Protein AF-A0A3P1Y045-F1 (afdb_monomer_lite)

Secondary structure (DSSP, 8-state):
----SHHHHHHHHHHHHHHHSS----------EE-TTSTTEEEEEEEE-SSEEEEEEEE-SSS-EEEEEEEEEE-TTS-EEEEEEEEEEEE-TTEEEEEEEEEEES-HHHHHT-SEEEEE------

Structure (mmCIF, N/CA/C/O backbone):
data_AF-A0A3P1Y045-F1
#
_entry.id   AF-A0A3P1Y045-F1
#
loop_
_atom_site.group_PDB
_atom_site.id
_atom_site.type_symbol
_atom_site.label_atom_id
_atom_site.label_alt_id
_atom_site.label_comp_id
_atom_site.label_asym_id
_atom_site.label_entity_id
_atom_site.label_seq_id
_atom_site.pdbx_PDB_ins_code
_atom_site.Cartn_x
_atom_site.Cartn_y
_atom_site.Cartn_z
_atom_site.occupancy
_atom_site.B_iso_or_equiv
_atom_site.auth_seq_id
_atom_site.auth_comp_id
_atom_site.auth_asym_id
_atom_site.auth_atom_id
_atom_site.pdbx_PDB_model_num
ATOM 1 N N . MET A 1 1 ? 60.367 20.895 -17.654 1.00 43.56 1 MET A N 1
ATOM 2 C CA . MET A 1 1 ? 59.409 21.208 -16.571 1.00 43.56 1 MET A CA 1
ATOM 3 C C . MET A 1 1 ? 57.991 20.994 -17.113 1.00 43.56 1 MET A C 1
ATOM 5 O O . MET A 1 1 ? 57.460 21.880 -17.760 1.00 43.56 1 MET A O 1
ATOM 9 N N . ARG A 1 2 ? 57.415 19.789 -16.984 1.00 48.31 2 ARG A N 1
ATOM 10 C CA . ARG A 1 2 ? 56.025 19.497 -17.396 1.00 48.31 2 ARG A CA 1
ATOM 11 C C . ARG A 1 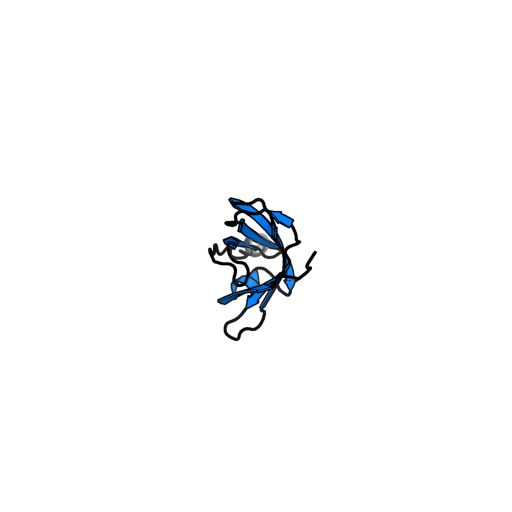2 ? 55.272 18.942 -16.191 1.00 48.31 2 ARG A C 1
ATOM 13 O O . ARG A 1 2 ? 55.284 17.744 -15.942 1.00 48.31 2 ARG A O 1
ATOM 20 N N . ARG A 1 3 ? 54.673 19.829 -15.403 1.00 51.16 3 ARG A N 1
ATOM 21 C CA . ARG A 1 3 ? 53.582 19.475 -14.490 1.00 51.16 3 ARG A CA 1
ATOM 22 C C . ARG A 1 3 ? 52.321 19.856 -15.236 1.00 51.16 3 ARG A C 1
ATOM 24 O O . ARG A 1 3 ? 52.269 21.023 -15.565 1.00 51.16 3 ARG A O 1
ATOM 31 N N . GLU A 1 4 ? 51.406 18.922 -15.510 1.00 53.28 4 GLU A N 1
ATOM 32 C CA . GLU A 1 4 ? 49.935 19.104 -15.438 1.00 53.28 4 GLU A CA 1
ATOM 33 C C . GLU A 1 4 ? 49.162 17.749 -15.417 1.00 53.28 4 GLU A C 1
ATOM 35 O O . GLU A 1 4 ? 48.192 17.598 -16.150 1.00 53.28 4 GLU A O 1
ATOM 40 N N . PRO A 1 5 ? 49.497 16.735 -14.582 1.00 53.16 5 PRO A N 1
ATOM 41 C CA . PRO A 1 5 ? 48.548 15.636 -14.326 1.00 53.16 5 PRO A CA 1
ATOM 42 C C . PRO A 1 5 ? 47.442 16.040 -13.329 1.00 53.16 5 PRO A C 1
ATOM 44 O O . PRO A 1 5 ? 46.390 15.412 -13.257 1.00 53.16 5 PRO A O 1
ATOM 47 N N . VAL A 1 6 ? 47.669 17.112 -12.559 1.00 55.44 6 VAL A N 1
ATOM 48 C CA . VAL A 1 6 ? 46.819 17.512 -11.427 1.00 55.44 6 VAL A CA 1
ATOM 49 C C . VAL A 1 6 ? 45.445 18.002 -11.888 1.00 55.44 6 VAL A C 1
ATOM 51 O O . VAL A 1 6 ? 44.445 17.672 -11.263 1.00 55.44 6 VAL A O 1
ATOM 54 N N . LYS A 1 7 ? 45.363 18.728 -13.011 1.00 49.00 7 LYS A N 1
ATOM 55 C CA . LYS A 1 7 ? 44.081 19.250 -13.512 1.00 49.00 7 LYS A CA 1
ATOM 56 C C . LYS A 1 7 ? 43.147 18.136 -13.986 1.00 49.00 7 LYS A C 1
ATOM 58 O O . LYS A 1 7 ? 41.964 18.171 -13.671 1.00 49.00 7 LYS A O 1
ATOM 63 N N . ALA A 1 8 ? 43.684 17.126 -14.673 1.00 54.31 8 ALA A N 1
ATOM 64 C CA . ALA A 1 8 ? 42.909 15.977 -15.141 1.00 54.31 8 ALA A CA 1
ATOM 65 C C . ALA A 1 8 ? 42.405 15.109 -13.974 1.00 54.31 8 ALA A C 1
ATOM 67 O O . ALA A 1 8 ? 41.247 14.699 -13.966 1.00 54.31 8 ALA A O 1
ATOM 68 N N . ALA A 1 9 ? 43.244 14.890 -12.956 1.00 58.38 9 ALA A N 1
ATOM 69 C CA . ALA A 1 9 ? 42.866 14.129 -11.765 1.00 58.38 9 ALA A CA 1
ATOM 70 C C . ALA A 1 9 ? 41.792 14.844 -10.924 1.00 58.38 9 ALA A C 1
ATOM 72 O O . ALA A 1 9 ? 40.842 14.215 -10.465 1.00 58.38 9 ALA A O 1
ATOM 73 N N . VAL A 1 10 ? 41.900 16.167 -10.766 1.00 59.88 10 VAL A N 1
ATOM 74 C CA . VAL A 1 10 ? 40.898 16.971 -10.045 1.00 59.88 10 VAL A CA 1
ATOM 75 C C . VAL A 1 10 ? 39.564 16.987 -10.795 1.00 59.88 10 VAL A C 1
ATOM 77 O O . VAL A 1 10 ? 38.518 16.848 -10.167 1.00 59.88 10 VAL A O 1
ATOM 80 N N . PHE A 1 11 ? 39.588 17.076 -12.128 1.00 58.56 11 PHE A N 1
ATOM 81 C CA . PHE A 1 11 ? 38.375 17.043 -12.950 1.00 58.56 11 PHE A CA 1
ATOM 82 C C . PHE A 1 11 ? 37.674 15.677 -12.890 1.00 58.56 11 PHE A C 1
ATOM 84 O O . PHE A 1 11 ? 36.457 15.614 -12.730 1.00 58.56 11 PHE A O 1
ATOM 91 N N . ALA A 1 12 ? 38.436 14.579 -12.930 1.00 59.69 12 ALA A N 1
ATOM 92 C CA . ALA A 1 12 ? 37.898 13.226 -12.787 1.00 59.69 12 ALA A CA 1
ATOM 93 C C . ALA A 1 12 ? 37.287 12.979 -11.393 1.00 59.69 12 ALA A C 1
ATOM 95 O O . ALA A 1 12 ? 36.209 12.396 -11.297 1.00 59.69 12 ALA A O 1
ATOM 96 N N . CYS A 1 13 ? 37.914 13.478 -10.320 1.00 57.16 13 CYS A N 1
ATOM 97 C CA . CYS A 1 13 ? 37.355 13.403 -8.964 1.00 57.16 13 CYS A CA 1
ATOM 98 C C . CYS A 1 13 ? 36.084 14.247 -8.794 1.00 57.16 13 CYS A C 1
ATOM 100 O O . CYS A 1 13 ? 35.147 13.799 -8.139 1.00 57.16 13 CYS A O 1
ATOM 102 N N . LEU A 1 14 ? 36.018 15.438 -9.398 1.00 56.12 14 LEU A N 1
ATOM 103 C CA . LEU A 1 14 ? 34.822 16.288 -9.370 1.00 56.12 14 LEU A CA 1
ATOM 104 C C . LEU A 1 14 ? 33.643 15.643 -10.107 1.00 56.12 14 LEU A C 1
ATOM 106 O O . LEU A 1 14 ? 32.528 15.657 -9.595 1.00 56.12 14 LEU A O 1
ATOM 110 N N . VAL A 1 15 ? 33.889 15.020 -11.263 1.00 57.59 15 VAL A N 1
ATOM 111 C CA . VAL A 1 15 ? 32.868 14.278 -12.020 1.00 57.59 15 VAL A CA 1
ATOM 112 C C . VAL A 1 15 ? 32.423 13.023 -11.257 1.00 57.59 15 VAL A C 1
ATOM 114 O O . VAL A 1 15 ? 31.226 12.768 -11.155 1.00 57.59 15 VAL A O 1
ATOM 117 N N . ALA A 1 16 ? 33.353 12.274 -10.654 1.00 55.53 16 ALA A N 1
ATOM 118 C CA . ALA A 1 16 ? 33.027 11.106 -9.833 1.00 55.53 16 ALA A CA 1
ATOM 119 C C . ALA A 1 16 ? 32.213 11.478 -8.580 1.00 55.53 16 ALA A C 1
ATOM 121 O O . ALA A 1 16 ? 31.260 10.779 -8.240 1.00 55.53 16 ALA A O 1
ATOM 122 N N . MET A 1 17 ? 32.518 12.610 -7.932 1.00 53.75 17 MET A N 1
ATOM 123 C CA . MET A 1 17 ? 31.693 13.146 -6.842 1.00 53.75 17 MET A CA 1
ATOM 124 C C . MET A 1 17 ? 30.323 13.621 -7.333 1.00 53.75 17 MET A C 1
ATOM 126 O O . MET A 1 17 ? 29.344 13.425 -6.625 1.00 53.75 17 MET A O 1
ATOM 130 N N . PHE A 1 18 ? 30.215 14.183 -8.541 1.00 49.53 18 PHE A N 1
ATOM 131 C CA . PHE A 1 18 ? 28.929 14.599 -9.112 1.00 49.53 18 PHE A CA 1
ATOM 132 C C . PHE A 1 18 ? 28.011 13.400 -9.415 1.00 49.53 18 PHE A C 1
ATOM 134 O O . PHE A 1 18 ? 26.806 13.480 -9.190 1.00 49.53 18 PHE A O 1
ATOM 141 N N . PHE A 1 19 ? 28.575 12.262 -9.840 1.00 48.25 19 PHE A N 1
ATOM 142 C CA . PHE A 1 19 ? 27.831 11.004 -10.000 1.00 48.25 19 PHE A CA 1
ATOM 143 C C . PHE A 1 19 ? 27.500 10.311 -8.667 1.00 48.25 19 PHE A C 1
ATOM 145 O O . PHE A 1 19 ? 26.474 9.642 -8.584 1.00 48.25 19 PHE A O 1
ATOM 152 N N . LEU A 1 20 ? 28.310 10.490 -7.615 1.00 48.00 20 LEU A N 1
ATOM 153 C CA . LEU A 1 20 ? 27.997 9.988 -6.266 1.00 48.00 20 LEU A CA 1
ATOM 154 C C . LEU A 1 20 ? 27.021 10.882 -5.479 1.00 48.00 20 LEU A C 1
ATOM 156 O O . LEU A 1 20 ? 26.414 10.409 -4.519 1.00 48.00 20 LEU A O 1
ATOM 160 N N . ALA A 1 21 ? 26.886 12.159 -5.848 1.00 42.38 21 ALA A N 1
ATOM 161 C CA . ALA A 1 21 ? 26.127 13.161 -5.097 1.00 42.38 21 ALA A CA 1
ATOM 162 C C . ALA A 1 21 ? 24.790 13.556 -5.735 1.00 42.38 21 ALA A C 1
ATOM 164 O O . ALA A 1 21 ? 24.112 14.438 -5.208 1.00 42.38 21 ALA A O 1
ATOM 165 N N . ALA A 1 22 ? 24.369 12.915 -6.828 1.00 42.47 22 ALA A N 1
ATOM 166 C CA . ALA A 1 22 ? 22.963 12.953 -7.193 1.00 42.47 22 ALA A CA 1
ATOM 167 C C . ALA A 1 22 ? 22.223 12.052 -6.194 1.00 42.47 22 ALA A C 1
ATOM 169 O O . ALA A 1 22 ? 22.399 10.831 -6.250 1.00 42.47 22 ALA A O 1
ATOM 170 N N . PRO A 1 23 ? 21.398 12.581 -5.269 1.00 47.16 23 PRO A N 1
ATOM 171 C CA . PRO A 1 23 ? 20.436 11.713 -4.630 1.00 47.16 23 PRO A CA 1
ATOM 172 C C . PRO A 1 23 ? 19.594 11.158 -5.778 1.00 47.16 23 PRO A C 1
ATOM 174 O O . PRO A 1 23 ? 18.931 11.918 -6.484 1.00 47.16 23 PRO A O 1
ATOM 177 N N . LEU A 1 24 ? 19.680 9.845 -6.001 1.00 46.16 24 LEU A N 1
ATOM 178 C CA . LEU A 1 24 ? 18.673 9.058 -6.702 1.00 46.16 24 LEU A CA 1
ATOM 179 C C . LEU A 1 24 ? 17.348 9.381 -6.015 1.00 46.16 24 LEU A C 1
ATOM 181 O O . LEU A 1 24 ? 16.971 8.762 -5.019 1.00 46.16 24 LEU A O 1
ATOM 185 N N . ALA A 1 25 ? 16.713 10.464 -6.452 1.00 46.28 25 ALA A N 1
ATOM 186 C CA . ALA A 1 25 ? 15.535 11.012 -5.827 1.00 46.28 25 ALA A CA 1
ATOM 187 C C . ALA A 1 25 ? 14.387 10.103 -6.238 1.00 46.28 25 ALA A C 1
ATOM 189 O O . ALA A 1 25 ? 13.652 10.384 -7.179 1.00 46.28 25 ALA A O 1
ATOM 190 N N . ALA A 1 26 ? 14.270 8.973 -5.543 1.00 50.09 26 ALA A N 1
ATOM 191 C CA . ALA A 1 26 ? 13.066 8.176 -5.536 1.00 50.09 26 ALA A CA 1
ATOM 192 C C . ALA A 1 26 ? 11.936 9.119 -5.107 1.00 50.09 26 ALA A C 1
ATOM 194 O O . ALA A 1 26 ? 11.876 9.568 -3.958 1.00 50.09 26 ALA A O 1
ATOM 195 N N . GLY A 1 27 ? 11.151 9.546 -6.096 1.00 51.28 27 GLY A N 1
ATOM 196 C CA . GLY A 1 27 ? 10.220 10.652 -5.963 1.00 51.28 27 GLY A CA 1
ATOM 197 C C . GLY A 1 27 ? 9.180 10.351 -4.895 1.00 51.28 27 GLY A C 1
ATOM 198 O O . GLY A 1 27 ? 8.401 9.415 -5.021 1.00 51.28 27 GLY A O 1
ATOM 199 N N . ALA A 1 28 ? 9.133 11.165 -3.847 1.00 53.06 28 ALA A N 1
ATOM 200 C CA . ALA A 1 28 ? 8.065 11.102 -2.864 1.00 53.06 28 ALA A CA 1
ATOM 201 C C . ALA A 1 28 ? 6.830 11.816 -3.431 1.00 53.06 28 ALA A C 1
ATOM 203 O O . ALA A 1 28 ? 6.758 13.043 -3.402 1.00 53.06 28 ALA A O 1
ATOM 204 N N . VAL A 1 29 ? 5.854 11.073 -3.955 1.00 62.12 29 VAL A N 1
ATOM 205 C CA . VAL A 1 29 ? 4.572 11.661 -4.376 1.00 62.12 29 VAL A CA 1
ATOM 206 C C . VAL A 1 29 ? 3.529 11.424 -3.301 1.00 62.12 29 VAL A C 1
ATOM 208 O O . VAL A 1 29 ? 2.969 10.336 -3.206 1.00 62.12 29 VAL A O 1
ATOM 211 N N . VAL A 1 30 ? 3.224 12.469 -2.534 1.00 58.97 30 VAL A N 1
ATOM 212 C CA . VAL A 1 30 ? 2.132 12.449 -1.560 1.00 58.97 30 VAL A CA 1
ATOM 213 C C . VAL A 1 30 ? 0.805 12.364 -2.311 1.00 58.97 30 VAL A C 1
ATOM 215 O O . VAL A 1 30 ? 0.431 13.274 -3.048 1.00 58.97 30 VAL A O 1
ATOM 218 N N . ARG A 1 31 ? 0.098 11.249 -2.136 1.00 66.31 31 ARG A N 1
ATOM 219 C CA . ARG A 1 31 ? -1.263 11.047 -2.636 1.00 66.31 31 ARG A CA 1
ATOM 220 C C . ARG A 1 31 ? -2.177 10.757 -1.451 1.00 66.31 31 ARG A C 1
ATOM 222 O O . ARG A 1 31 ? -1.821 9.950 -0.594 1.00 66.31 31 ARG A O 1
ATOM 229 N N . GLU A 1 32 ? -3.350 11.380 -1.448 1.00 75.44 32 GLU A N 1
ATOM 230 C CA . GLU A 1 32 ? -4.478 11.001 -0.595 1.00 75.44 32 GLU A CA 1
ATOM 231 C C . GLU A 1 32 ? -5.492 10.224 -1.431 1.00 75.44 32 GLU A C 1
ATOM 233 O O . GLU A 1 32 ? -5.694 10.522 -2.611 1.00 75.44 32 GLU A O 1
ATOM 238 N N . GLY A 1 33 ? -6.151 9.233 -0.838 1.00 80.69 33 GLY A N 1
ATOM 239 C CA . GLY A 1 33 ? -7.144 8.459 -1.571 1.00 80.69 33 GLY A CA 1
ATOM 240 C C . GLY A 1 33 ? -7.972 7.524 -0.707 1.00 80.69 33 GLY A C 1
ATOM 241 O O . GLY A 1 33 ? -7.612 7.169 0.418 1.00 80.69 33 GLY A O 1
ATOM 242 N N . ARG A 1 34 ? -9.120 7.118 -1.251 1.00 82.62 34 ARG A N 1
ATOM 243 C CA . ARG A 1 34 ? -9.929 6.038 -0.681 1.00 82.62 34 ARG A CA 1
ATOM 244 C C . ARG A 1 34 ? -9.318 4.694 -1.049 1.00 82.62 34 ARG A C 1
ATOM 246 O O . ARG A 1 34 ? -8.692 4.555 -2.095 1.00 82.62 34 ARG A O 1
ATOM 253 N N . ILE A 1 35 ? -9.536 3.709 -0.188 1.00 81.81 35 ILE A N 1
ATOM 254 C CA . ILE A 1 35 ? -9.134 2.334 -0.450 1.00 81.81 35 ILE A CA 1
ATOM 255 C C . ILE A 1 35 ? -10.359 1.580 -0.969 1.00 81.81 35 ILE A C 1
ATOM 257 O O . ILE A 1 35 ? -11.293 1.291 -0.218 1.00 81.81 35 ILE A O 1
ATOM 261 N N . GLU A 1 36 ? -10.374 1.312 -2.274 1.00 81.56 36 GLU A N 1
ATOM 262 C CA . GLU A 1 36 ? -11.432 0.525 -2.911 1.00 81.56 36 GLU A CA 1
ATOM 263 C C . GLU A 1 36 ? -11.529 -0.866 -2.261 1.00 81.56 36 GLU A C 1
ATOM 265 O O . GLU A 1 36 ? -10.525 -1.459 -1.873 1.00 81.56 36 GLU A O 1
ATOM 270 N N . GLY A 1 37 ? -12.752 -1.367 -2.071 1.00 80.31 37 GLY A N 1
ATOM 271 C CA . GLY A 1 37 ? -12.998 -2.667 -1.432 1.00 80.31 37 GLY A CA 1
ATOM 272 C C . GLY A 1 37 ? -12.877 -2.700 0.101 1.00 80.31 37 GLY A C 1
ATOM 273 O O . GLY A 1 37 ? -13.242 -3.704 0.706 1.00 80.31 37 GLY A O 1
ATOM 274 N N . ARG A 1 38 ? -12.441 -1.617 0.767 1.00 81.56 38 ARG A N 1
ATOM 275 C CA . ARG A 1 38 ? -12.393 -1.522 2.244 1.00 81.56 38 ARG A CA 1
ATOM 276 C C . ARG A 1 38 ? -13.136 -0.278 2.757 1.00 81.56 38 ARG A C 1
ATOM 278 O O . ARG A 1 38 ? -12.513 0.754 3.020 1.00 81.56 38 ARG A O 1
ATOM 285 N N . PRO A 1 39 ? -14.469 -0.351 2.945 1.00 84.25 39 PRO A N 1
ATOM 286 C CA . PRO A 1 39 ? -15.256 0.769 3.453 1.00 84.25 39 PRO A CA 1
ATOM 287 C C . PRO A 1 39 ? -14.714 1.321 4.779 1.00 84.25 39 PRO A C 1
ATOM 289 O O . PRO A 1 39 ? -14.437 0.581 5.721 1.00 84.25 39 PRO A O 1
ATOM 292 N N . GLY A 1 40 ? -14.570 2.645 4.853 1.00 87.12 40 GLY A N 1
ATOM 293 C CA . GLY A 1 40 ? -14.054 3.338 6.036 1.00 87.12 40 GLY A CA 1
ATOM 29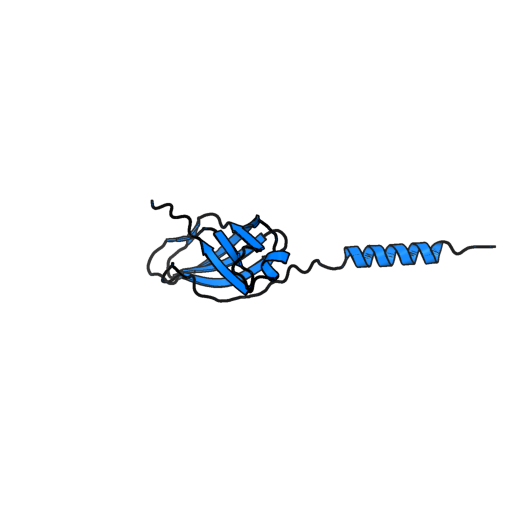4 C C . GLY A 1 40 ? -12.529 3.357 6.165 1.00 87.12 40 GLY A C 1
ATOM 295 O O . GLY A 1 40 ? -12.038 3.944 7.129 1.00 87.12 40 GLY A O 1
ATOM 296 N N . PHE A 1 41 ? -11.791 2.789 5.206 1.00 90.00 41 PHE A N 1
ATOM 297 C CA . PHE A 1 41 ? -10.342 2.945 5.095 1.00 90.00 41 PHE A CA 1
ATOM 298 C C . PHE A 1 41 ? -9.958 3.942 3.999 1.00 90.00 41 PHE A C 1
ATOM 300 O O . PHE A 1 41 ? -10.543 3.986 2.914 1.00 90.00 41 PHE A O 1
ATOM 307 N N . SER A 1 42 ? -8.939 4.742 4.285 1.00 90.88 42 SER A N 1
ATOM 308 C CA . SER A 1 42 ? -8.317 5.660 3.331 1.00 90.88 42 SER A CA 1
ATOM 309 C C . SER A 1 42 ? -6.821 5.767 3.614 1.00 90.88 42 SER A C 1
ATOM 311 O O . SER A 1 42 ? -6.339 5.262 4.629 1.00 90.88 42 SER A O 1
ATOM 313 N N . PHE A 1 43 ? -6.077 6.441 2.743 1.00 91.12 43 PHE A N 1
ATOM 314 C CA . PHE A 1 43 ? -4.683 6.802 2.986 1.00 91.12 43 PHE A CA 1
ATOM 315 C C . PHE A 1 43 ? -4.473 8.309 2.803 1.00 91.12 43 PHE A C 1
ATOM 317 O O . PHE A 1 43 ? -5.167 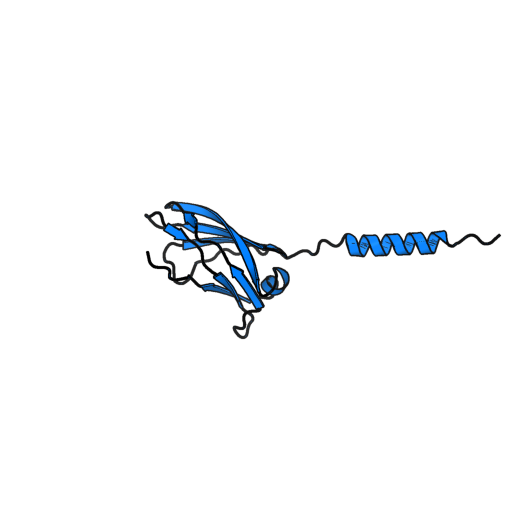8.937 2.003 1.00 91.12 43 PHE A O 1
ATOM 324 N N . ARG A 1 44 ? -3.547 8.886 3.580 1.00 87.94 44 ARG A N 1
ATOM 325 C CA . ARG A 1 44 ? -3.192 10.325 3.541 1.00 87.94 44 ARG A CA 1
ATOM 326 C C . ARG A 1 44 ? -1.824 10.597 2.924 1.00 87.94 44 ARG A C 1
ATOM 328 O O . ARG A 1 44 ? -1.612 11.563 2.213 1.00 87.94 44 ARG A O 1
ATOM 335 N N . THR A 1 45 ? -0.861 9.740 3.207 1.00 88.25 45 THR A N 1
ATOM 336 C CA . THR A 1 45 ? 0.487 9.922 2.678 1.00 88.25 45 THR A CA 1
ATOM 337 C C . THR A 1 45 ? 0.908 8.613 2.085 1.00 88.25 45 THR A C 1
ATOM 339 O O . THR A 1 45 ? 0.806 7.589 2.752 1.00 88.25 45 THR A O 1
ATOM 342 N N . LEU A 1 46 ? 1.405 8.648 0.861 1.00 89.06 46 LEU A N 1
ATOM 343 C CA . LEU A 1 46 ? 2.044 7.520 0.217 1.00 89.06 46 LEU A CA 1
ATOM 344 C C . LEU A 1 46 ? 3.410 8.012 -0.257 1.00 89.06 46 LEU A C 1
ATOM 346 O O . LEU A 1 46 ? 3.506 9.061 -0.875 1.00 89.06 46 LEU A O 1
ATOM 350 N N . VAL A 1 47 ? 4.478 7.320 0.118 1.00 89.25 47 VAL A N 1
ATOM 351 C CA . VAL A 1 47 ? 5.855 7.687 -0.218 1.00 89.25 47 VAL A CA 1
ATOM 352 C C . VAL A 1 47 ? 6.562 6.428 -0.672 1.00 89.25 47 VAL A C 1
ATOM 354 O O . VAL A 1 47 ? 6.801 5.536 0.136 1.00 89.25 47 VAL A O 1
ATOM 357 N N . TYR A 1 48 ? 6.906 6.346 -1.948 1.00 85.69 48 TYR A N 1
ATOM 358 C CA . TYR A 1 48 ? 7.738 5.271 -2.472 1.00 85.69 48 TYR A CA 1
ATOM 359 C C . TYR A 1 48 ? 9.180 5.761 -2.593 1.00 85.69 48 TYR A C 1
ATOM 361 O O . TYR A 1 48 ? 9.482 6.704 -3.317 1.00 85.69 48 TYR A O 1
ATOM 369 N N . LYS A 1 49 ? 10.068 5.120 -1.838 1.00 86.88 49 LYS A N 1
ATOM 370 C CA . LYS A 1 49 ? 11.518 5.233 -1.985 1.00 86.88 49 LYS A CA 1
ATOM 371 C C . LYS A 1 49 ? 12.030 4.030 -2.767 1.00 86.88 49 LYS A C 1
ATOM 373 O O . LYS A 1 49 ? 11.289 3.075 -2.960 1.00 86.88 49 LYS A O 1
ATOM 378 N N . TRP A 1 50 ? 13.291 4.067 -3.188 1.00 86.06 50 TRP A N 1
ATOM 379 C CA . TRP A 1 50 ? 13.897 3.000 -3.988 1.00 86.06 50 TRP A CA 1
ATOM 380 C C . TRP A 1 50 ? 1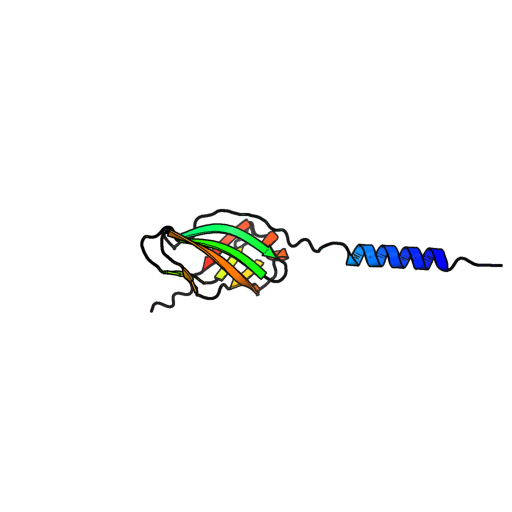3.635 1.602 -3.402 1.00 86.06 50 TRP A C 1
ATOM 382 O O . TRP A 1 50 ? 13.164 0.713 -4.098 1.00 86.06 50 TRP A O 1
ATOM 392 N N . ASP A 1 51 ? 13.854 1.438 -2.099 1.00 87.19 51 ASP A N 1
ATOM 393 C CA . ASP A 1 51 ? 13.809 0.157 -1.391 1.00 87.19 51 ASP A CA 1
ATOM 394 C C . ASP A 1 51 ? 12.467 -0.149 -0.701 1.00 87.19 51 ASP A C 1
ATOM 396 O O . ASP A 1 51 ? 12.197 -1.302 -0.361 1.00 87.19 51 ASP A O 1
ATOM 400 N N . HIS A 1 52 ? 11.621 0.855 -0.445 1.00 91.88 52 HIS A N 1
ATOM 401 C CA . HIS A 1 52 ? 10.401 0.651 0.339 1.00 91.88 52 HIS A CA 1
ATOM 402 C C . HIS A 1 52 ? 9.277 1.639 0.037 1.00 91.88 52 HIS A C 1
ATOM 404 O O . HIS A 1 52 ? 9.482 2.779 -0.378 1.00 91.88 52 HIS A O 1
ATOM 410 N N . LEU A 1 53 ? 8.066 1.210 0.372 1.00 93.25 53 LEU A N 1
ATOM 411 C CA . LEU A 1 53 ? 6.862 2.024 0.407 1.00 93.25 53 LEU A CA 1
ATOM 412 C C . LEU A 1 53 ? 6.568 2.429 1.856 1.00 93.25 53 LEU A C 1
ATOM 414 O O . LEU A 1 53 ? 6.594 1.600 2.757 1.00 93.25 53 LEU A O 1
ATOM 418 N N . SER A 1 54 ? 6.251 3.692 2.102 1.00 93.25 54 SER A N 1
ATOM 419 C CA . SER A 1 54 ? 5.647 4.155 3.353 1.00 93.25 54 SER A CA 1
ATOM 420 C C . SER A 1 54 ? 4.246 4.664 3.062 1.00 93.25 54 SER A C 1
ATOM 422 O O . SER A 1 54 ? 4.069 5.474 2.156 1.00 93.25 54 SER A O 1
ATOM 424 N N . VAL A 1 55 ? 3.249 4.219 3.824 1.00 93.06 55 VAL A N 1
ATOM 425 C CA . VAL A 1 55 ? 1.873 4.691 3.651 1.00 93.06 55 VAL A CA 1
ATOM 426 C C . VAL A 1 55 ? 1.171 4.927 4.981 1.00 93.06 55 VAL A C 1
ATOM 428 O O . VAL A 1 55 ? 1.223 4.096 5.885 1.00 93.06 55 VAL A O 1
ATOM 431 N N . ASP A 1 56 ? 0.504 6.068 5.102 1.00 93.88 56 ASP A N 1
ATOM 432 C CA . ASP A 1 56 ? -0.292 6.437 6.268 1.00 93.88 56 ASP A CA 1
ATOM 433 C C . ASP A 1 56 ? -1.744 6.016 6.039 1.00 93.88 56 ASP A C 1
ATOM 435 O O . ASP A 1 56 ? -2.475 6.665 5.286 1.00 93.88 56 ASP A O 1
ATOM 439 N N . ILE A 1 57 ? -2.156 4.930 6.694 1.00 93.81 57 ILE A N 1
ATOM 440 C CA . ILE A 1 57 ? -3.504 4.365 6.604 1.00 93.81 57 ILE A CA 1
ATOM 441 C C . ILE A 1 57 ? -4.376 4.954 7.700 1.00 93.81 57 ILE A C 1
ATOM 443 O O . ILE A 1 57 ? -4.011 4.943 8.877 1.00 93.81 57 ILE A O 1
ATOM 447 N N . VAL A 1 58 ? -5.558 5.413 7.313 1.00 94.12 58 VAL A N 1
ATOM 448 C CA . VAL A 1 58 ? -6.595 5.928 8.200 1.00 94.12 58 VAL A CA 1
ATOM 449 C C . VAL A 1 58 ? -7.693 4.878 8.330 1.00 94.12 58 VAL A C 1
ATOM 451 O O . VAL A 1 58 ? -8.331 4.509 7.345 1.00 94.12 58 VAL A O 1
ATOM 454 N N . ASN A 1 59 ? -7.946 4.430 9.558 1.00 94.31 59 ASN A N 1
ATOM 455 C CA . ASN A 1 59 ? -9.129 3.653 9.905 1.00 94.31 59 ASN A CA 1
ATOM 456 C C . ASN A 1 59 ? -10.213 4.599 10.432 1.00 94.31 59 ASN A C 1
ATOM 458 O O . ASN A 1 59 ? -10.217 4.978 11.604 1.00 94.31 59 ASN A O 1
ATOM 462 N N . GLY A 1 60 ? -11.157 4.958 9.568 1.00 92.12 60 GLY A N 1
ATOM 463 C CA . GLY A 1 60 ? -12.337 5.749 9.903 1.00 92.12 60 GLY A CA 1
ATOM 464 C C . GLY A 1 60 ? -13.505 4.931 10.463 1.00 92.12 60 GLY A C 1
ATOM 465 O O . GLY A 1 60 ? -14.554 5.509 10.757 1.00 92.12 60 GLY A O 1
ATOM 466 N N . THR A 1 61 ? -13.373 3.613 10.626 1.00 90.81 61 THR A N 1
ATOM 467 C CA . THR A 1 61 ? -14.459 2.749 11.114 1.00 90.81 61 THR A CA 1
ATOM 468 C C . THR A 1 61 ? -14.670 2.883 12.631 1.00 90.81 61 THR A C 1
ATOM 470 O O . THR A 1 61 ? -13.918 3.562 13.339 1.00 90.81 61 THR A O 1
ATOM 473 N N . ARG A 1 62 ? -15.736 2.254 13.145 1.00 93.19 62 ARG A N 1
ATOM 474 C CA . ARG A 1 62 ? -16.029 2.173 14.589 1.00 93.19 62 ARG A CA 1
ATOM 475 C C . ARG A 1 62 ? -15.278 1.034 15.294 1.00 93.19 62 ARG A C 1
ATOM 477 O O . ARG A 1 62 ? -15.289 0.994 16.523 1.00 93.19 62 ARG A O 1
ATOM 484 N N . ASN A 1 63 ? -14.592 0.171 14.542 1.00 91.75 63 ASN A N 1
ATOM 485 C CA . ASN A 1 63 ? -13.968 -1.049 15.047 1.00 91.75 63 ASN A CA 1
ATOM 486 C C . ASN A 1 63 ? -12.448 -1.023 14.866 1.00 91.75 63 ASN A C 1
ATOM 488 O O . ASN A 1 63 ? -11.902 -0.350 13.988 1.00 91.75 63 ASN A O 1
ATOM 492 N N . ASN A 1 64 ? -11.755 -1.761 15.729 1.00 91.69 64 ASN A N 1
ATOM 493 C CA . ASN A 1 64 ? -10.371 -2.125 15.454 1.00 91.69 64 ASN A CA 1
ATOM 494 C C . ASN A 1 64 ? -10.359 -3.100 14.277 1.00 91.69 64 ASN A C 1
ATOM 496 O O . ASN A 1 64 ? -11.316 -3.843 14.077 1.00 91.69 64 ASN A O 1
ATOM 500 N N . ALA A 1 65 ? -9.279 -3.093 13.513 1.00 90.06 65 ALA A N 1
ATOM 501 C CA . ALA A 1 65 ? -9.151 -3.946 12.346 1.00 90.06 65 ALA A CA 1
ATOM 502 C C . ALA A 1 65 ? -7.707 -4.394 12.163 1.00 90.06 65 ALA A C 1
ATOM 504 O O . ALA A 1 65 ? -6.781 -3.808 12.732 1.00 90.06 65 ALA A O 1
ATOM 505 N N . THR A 1 66 ? -7.527 -5.399 11.319 1.00 90.44 66 THR A N 1
ATOM 506 C CA . THR A 1 66 ? -6.228 -5.754 10.759 1.00 90.44 66 THR A CA 1
ATOM 507 C C . THR A 1 66 ? -6.153 -5.178 9.354 1.00 90.44 66 THR A C 1
ATOM 509 O O . THR A 1 66 ? -7.082 -5.330 8.562 1.00 90.44 66 THR A O 1
ATOM 512 N N . PHE A 1 67 ? -5.062 -4.478 9.062 1.00 89.06 67 PHE A N 1
ATOM 513 C CA . PHE A 1 67 ? -4.798 -3.909 7.751 1.00 89.06 67 PHE A CA 1
ATOM 514 C C . PHE A 1 67 ? -3.445 -4.400 7.238 1.00 89.06 67 PHE A C 1
ATOM 516 O O . PHE A 1 67 ? -2.461 -4.419 7.977 1.00 89.06 67 PHE A O 1
ATOM 523 N N . GLY A 1 68 ? -3.414 -4.791 5.972 1.00 90.44 68 GLY A N 1
ATOM 524 C CA . GLY A 1 68 ? -2.249 -5.286 5.252 1.00 90.44 68 GLY A CA 1
ATOM 525 C C . GLY A 1 68 ? -2.640 -5.591 3.812 1.00 90.44 68 GLY A C 1
ATOM 526 O O . GLY A 1 68 ? -3.731 -5.220 3.369 1.00 90.44 68 GLY A O 1
ATOM 527 N N . GLY A 1 69 ? -1.757 -6.276 3.100 1.00 91.62 69 GLY A N 1
ATOM 528 C CA . GLY A 1 69 ? -1.974 -6.687 1.718 1.00 91.62 69 GLY A CA 1
ATOM 529 C C . GLY A 1 69 ? -0.953 -6.067 0.778 1.00 91.62 69 GLY A C 1
ATOM 530 O O . GLY A 1 69 ? 0.081 -5.554 1.201 1.00 91.62 69 GLY A O 1
ATOM 531 N N . THR A 1 70 ? -1.263 -6.102 -0.505 1.00 93.06 70 THR A N 1
ATOM 532 C CA . THR A 1 70 ? -0.315 -5.802 -1.570 1.00 93.06 70 THR A CA 1
ATOM 533 C C . THR A 1 70 ? -0.774 -4.581 -2.346 1.00 93.06 70 THR A C 1
ATOM 535 O O . THR A 1 70 ? -1.884 -4.541 -2.872 1.00 93.06 70 THR A O 1
ATOM 538 N N . MET A 1 71 ? 0.090 -3.577 -2.432 1.00 93.25 71 MET A N 1
ATOM 539 C CA . MET A 1 71 ? -0.090 -2.431 -3.311 1.00 93.25 71 MET A CA 1
ATOM 540 C C . MET A 1 71 ? 0.480 -2.755 -4.691 1.00 93.25 71 MET A C 1
ATOM 542 O O . MET A 1 71 ? 1.664 -3.073 -4.819 1.00 93.25 71 MET A O 1
ATOM 546 N N . LEU A 1 72 ? -0.352 -2.624 -5.718 1.00 94.00 72 LEU A N 1
ATOM 547 C CA . LEU A 1 72 ? 0.035 -2.729 -7.118 1.00 94.00 72 LEU A CA 1
ATOM 548 C C . LEU A 1 72 ? 0.102 -1.342 -7.753 1.00 94.00 72 LEU A C 1
ATOM 550 O O . LEU A 1 72 ? -0.831 -0.541 -7.647 1.00 94.00 72 LEU A O 1
ATOM 554 N N . PHE A 1 73 ? 1.207 -1.090 -8.443 1.00 93.62 73 PHE A N 1
ATOM 555 C CA . PHE A 1 73 ? 1.460 0.116 -9.217 1.00 93.62 73 PHE A CA 1
ATOM 556 C C . PHE A 1 73 ? 1.251 -0.221 -10.692 1.00 93.62 73 PHE A C 1
ATOM 558 O O . PHE A 1 73 ? 1.972 -1.056 -11.234 1.00 93.62 73 PHE A O 1
ATOM 565 N N . LEU A 1 74 ? 0.244 0.383 -11.325 1.00 94.44 74 LEU A N 1
ATOM 566 C CA . LEU A 1 74 ? -0.193 0.037 -12.677 1.00 94.44 74 LEU A CA 1
ATOM 567 C C . LEU A 1 74 ? 0.138 1.149 -13.683 1.00 94.44 74 LEU A C 1
ATOM 569 O O . LEU A 1 74 ? -0.089 2.337 -13.417 1.00 94.44 74 LEU A O 1
ATOM 573 N N . ASP A 1 75 ? 0.628 0.757 -14.860 1.00 94.12 75 ASP A N 1
ATOM 574 C CA . ASP A 1 75 ? 0.779 1.648 -16.012 1.00 94.12 75 ASP A CA 1
ATOM 575 C C . ASP A 1 75 ? -0.575 1.969 -16.682 1.00 94.12 75 ASP A C 1
ATOM 577 O O . ASP A 1 75 ? -1.642 1.498 -16.279 1.00 94.12 75 ASP A O 1
ATOM 581 N N . ARG A 1 76 ? -0.541 2.794 -17.736 1.00 93.69 76 ARG A N 1
ATOM 582 C CA . ARG A 1 76 ? -1.739 3.211 -18.493 1.00 93.69 76 ARG A CA 1
ATOM 583 C C . ARG A 1 76 ? -2.470 2.075 -19.210 1.00 93.69 76 ARG A C 1
ATOM 585 O O . ARG A 1 76 ? -3.595 2.282 -19.652 1.00 93.69 76 ARG A O 1
ATOM 592 N N . TYR A 1 77 ? -1.831 0.919 -19.355 1.00 94.69 77 TYR A N 1
ATOM 593 C CA . TYR A 1 77 ? -2.389 -0.280 -19.970 1.00 94.69 77 TYR A CA 1
ATOM 594 C C . TYR A 1 77 ? -2.860 -1.292 -18.915 1.00 94.69 77 TYR A C 1
ATOM 596 O O . TYR A 1 77 ? -3.323 -2.371 -19.271 1.00 94.69 77 TYR A O 1
ATOM 604 N N . GLY A 1 78 ? -2.752 -0.958 -17.623 1.00 92.06 78 GLY A N 1
ATOM 605 C CA . GLY A 1 78 ? -3.126 -1.837 -16.520 1.00 92.06 78 GLY A CA 1
ATOM 606 C C . GLY A 1 78 ? -2.071 -2.890 -16.175 1.00 92.06 78 GLY A C 1
ATOM 607 O O . GLY A 1 78 ? -2.382 -3.821 -15.437 1.00 92.06 78 GLY A O 1
ATOM 608 N N . ARG A 1 79 ? -0.837 -2.769 -16.680 1.00 94.75 79 ARG A N 1
ATOM 609 C CA . ARG A 1 79 ? 0.254 -3.693 -16.341 1.00 94.75 79 ARG A CA 1
ATOM 610 C C . ARG A 1 79 ? 0.922 -3.272 -15.041 1.00 94.75 79 ARG A C 1
ATOM 612 O O . ARG A 1 79 ? 1.163 -2.084 -14.828 1.00 94.75 79 ARG A O 1
ATOM 619 N N . THR A 1 80 ? 1.254 -4.246 -14.202 1.00 95.81 80 THR A N 1
ATOM 620 C CA . THR A 1 80 ? 2.006 -4.017 -12.965 1.00 95.81 80 THR A CA 1
ATOM 621 C C . THR A 1 80 ? 3.439 -3.610 -13.295 1.00 95.81 80 THR A C 1
ATOM 623 O O . THR A 1 80 ? 4.149 -4.353 -13.962 1.00 95.81 80 THR A O 1
ATOM 626 N N . VAL A 1 81 ? 3.854 -2.428 -12.837 1.00 95.06 81 VAL A N 1
ATOM 627 C CA . VAL A 1 81 ? 5.238 -1.929 -12.950 1.00 95.06 81 VAL A CA 1
ATOM 628 C C . VAL A 1 81 ? 6.007 -2.043 -11.637 1.00 95.06 81 VAL A C 1
ATOM 630 O O . VAL A 1 81 ? 7.231 -2.098 -11.649 1.00 95.06 81 VAL A O 1
ATOM 633 N N . ALA A 1 82 ? 5.299 -2.095 -10.507 1.00 95.31 82 ALA A N 1
ATOM 634 C CA . ALA A 1 82 ? 5.876 -2.398 -9.205 1.00 95.31 82 ALA A CA 1
ATOM 635 C C . ALA A 1 82 ? 4.829 -3.023 -8.272 1.00 95.31 82 ALA A C 1
ATOM 637 O O . ALA A 1 82 ? 3.620 -2.791 -8.408 1.00 95.31 82 ALA A O 1
ATOM 638 N N . ARG A 1 83 ? 5.307 -3.781 -7.286 1.00 95.44 83 ARG A N 1
ATOM 639 C CA . ARG A 1 83 ? 4.510 -4.427 -6.242 1.00 95.44 83 ARG A CA 1
ATOM 640 C C . ARG A 1 83 ? 5.148 -4.178 -4.890 1.00 95.44 83 ARG A C 1
ATOM 642 O O . ARG A 1 83 ? 6.321 -4.487 -4.716 1.00 95.44 83 ARG A O 1
ATOM 649 N N . ALA A 1 84 ? 4.369 -3.680 -3.935 1.00 95.06 84 ALA A N 1
ATOM 650 C CA . ALA A 1 84 ? 4.815 -3.517 -2.557 1.00 95.06 84 ALA A CA 1
ATOM 651 C C . ALA A 1 84 ? 3.904 -4.263 -1.581 1.00 95.06 84 ALA A C 1
ATOM 653 O O . ALA A 1 84 ? 2.695 -4.040 -1.553 1.00 95.06 84 ALA A O 1
ATOM 654 N N . GLU A 1 85 ? 4.487 -5.115 -0.748 1.00 94.56 85 GLU A N 1
ATOM 655 C CA . GLU A 1 85 ? 3.776 -5.900 0.257 1.00 94.56 85 GLU A CA 1
ATOM 656 C C . GLU A 1 85 ? 3.821 -5.222 1.618 1.00 94.56 85 GLU A C 1
ATOM 658 O O . GLU A 1 85 ? 4.876 -4.812 2.100 1.00 94.56 85 GLU A O 1
ATOM 663 N N . LEU A 1 86 ? 2.656 -5.107 2.249 1.00 92.75 86 LEU A N 1
ATOM 664 C CA . LEU A 1 86 ? 2.486 -4.579 3.590 1.00 92.75 86 LEU A CA 1
ATOM 665 C C . LEU A 1 86 ? 2.046 -5.710 4.507 1.00 92.75 86 LEU A C 1
ATOM 667 O O . LEU A 1 86 ? 0.937 -6.240 4.377 1.00 92.75 86 LEU A O 1
ATOM 671 N N . LEU A 1 87 ? 2.890 -6.015 5.489 1.00 91.50 87 LEU A N 1
ATOM 672 C CA . LEU A 1 87 ? 2.564 -7.024 6.485 1.00 91.50 87 LEU A CA 1
ATOM 673 C C . LEU A 1 87 ? 1.275 -6.653 7.244 1.00 91.50 87 LEU A C 1
ATOM 675 O O . LEU A 1 87 ? 1.097 -5.485 7.627 1.00 91.50 87 LEU A O 1
ATOM 679 N N . PRO A 1 88 ? 0.382 -7.632 7.490 1.00 91.06 88 PRO A N 1
ATOM 680 C CA . PRO A 1 88 ? -0.810 -7.421 8.294 1.00 91.06 88 PRO A CA 1
ATOM 681 C C . PRO A 1 88 ? -0.470 -6.876 9.680 1.00 91.06 88 PRO A C 1
ATOM 683 O O . PRO A 1 88 ? 0.391 -7.389 10.392 1.00 91.06 88 PRO A O 1
ATOM 686 N N . GLY A 1 89 ? -1.177 -5.827 10.085 1.00 91.31 89 GLY A N 1
ATOM 687 C CA . GLY A 1 89 ? -1.000 -5.209 11.388 1.00 91.31 89 GLY A CA 1
ATOM 688 C C . GLY A 1 89 ? -2.299 -4.634 11.929 1.00 91.31 89 GLY A C 1
ATOM 689 O O . GLY A 1 89 ? -3.147 -4.143 11.186 1.00 91.31 89 GLY A O 1
ATOM 690 N N . LYS A 1 90 ? -2.443 -4.649 13.258 1.00 92.75 90 LYS A N 1
ATOM 691 C CA . LYS A 1 90 ? -3.608 -4.054 13.923 1.00 92.75 90 LYS A CA 1
ATOM 692 C C . LYS A 1 90 ? -3.609 -2.529 13.780 1.00 92.75 90 LYS A C 1
ATOM 694 O O . LYS A 1 90 ? -2.564 -1.879 13.930 1.00 92.75 90 LYS A O 1
ATOM 699 N N . ILE A 1 91 ? -4.798 -1.972 13.558 1.00 93.50 91 ILE A N 1
ATOM 700 C CA . ILE A 1 91 ? -5.105 -0.541 13.545 1.00 93.50 91 ILE A CA 1
ATOM 701 C C . ILE A 1 91 ? -6.331 -0.261 14.408 1.00 93.50 91 ILE A C 1
ATOM 703 O O . ILE A 1 91 ? -7.360 -0.931 14.299 1.00 93.50 91 ILE A O 1
ATOM 707 N N . LYS A 1 92 ? -6.223 0.731 15.295 1.00 95.94 92 LYS A N 1
ATOM 708 C CA . LYS A 1 92 ? -7.326 1.101 16.189 1.00 95.94 92 LYS A CA 1
ATOM 709 C C . LYS A 1 92 ? -8.431 1.811 15.402 1.00 95.94 92 LYS A C 1
ATOM 711 O O . LYS A 1 92 ? -8.158 2.449 14.382 1.00 95.94 92 LYS A O 1
ATOM 716 N N . ARG A 1 93 ? -9.672 1.731 15.882 1.00 94.19 93 ARG A N 1
ATOM 717 C CA . ARG A 1 93 ? -10.783 2.552 15.369 1.00 94.19 93 ARG A CA 1
ATOM 718 C C . ARG A 1 93 ? -10.427 4.040 15.398 1.00 94.19 93 ARG A C 1
ATOM 720 O O . ARG A 1 93 ? -9.752 4.477 16.329 1.00 94.19 93 ARG A O 1
ATOM 727 N N . LYS A 1 94 ? -10.919 4.812 14.426 1.00 93.81 94 LYS A N 1
ATOM 728 C CA . LYS A 1 94 ? -10.734 6.276 14.343 1.00 93.81 94 LYS A CA 1
ATOM 729 C C . LYS A 1 94 ? -9.273 6.722 14.515 1.00 93.81 94 LYS A C 1
ATOM 731 O O . LYS A 1 94 ? -9.003 7.703 15.201 1.00 93.81 94 LYS A O 1
ATOM 736 N N . SER A 1 95 ? -8.329 5.988 13.927 1.00 95.00 95 SER A N 1
ATOM 737 C CA . SER A 1 95 ? -6.896 6.269 14.069 1.00 95.00 95 SER A CA 1
ATOM 738 C C . SER A 1 95 ? -6.159 6.210 12.740 1.00 95.00 95 SER A C 1
ATOM 740 O O . SER A 1 95 ? -6.652 5.638 11.766 1.00 95.00 95 SER A O 1
ATOM 742 N N . THR A 1 96 ? -4.960 6.784 12.731 1.00 95.31 96 THR A N 1
ATOM 743 C CA . THR A 1 96 ? -4.019 6.716 11.615 1.00 95.31 96 THR A CA 1
ATOM 744 C C . THR A 1 96 ? -2.786 5.954 12.067 1.00 95.31 96 THR A C 1
ATOM 746 O O . THR A 1 96 ? -2.305 6.163 13.182 1.00 95.31 96 THR A O 1
ATOM 749 N N . LYS A 1 97 ? -2.253 5.088 11.211 1.00 94.94 97 LYS A N 1
ATOM 750 C CA . LYS A 1 97 ? -0.981 4.409 11.458 1.00 94.94 97 LYS A CA 1
ATOM 751 C C . LYS A 1 97 ? -0.172 4.332 10.167 1.00 94.94 97 LYS A C 1
ATOM 753 O O . LYS A 1 97 ? -0.730 4.221 9.078 1.00 94.94 97 LYS A O 1
ATOM 758 N N . ARG A 1 98 ? 1.150 4.422 10.304 1.00 94.06 98 ARG A N 1
ATOM 759 C CA . ARG A 1 98 ? 2.093 4.284 9.197 1.00 94.06 98 ARG A CA 1
ATOM 760 C C . ARG A 1 98 ? 2.436 2.813 8.990 1.00 94.06 98 ARG A C 1
ATOM 762 O O . ARG A 1 98 ? 2.826 2.133 9.939 1.00 94.06 98 ARG A O 1
ATOM 769 N N . TRP A 1 99 ? 2.317 2.346 7.755 1.00 93.50 99 TRP A N 1
ATOM 770 C CA . TRP A 1 99 ? 2.855 1.073 7.292 1.00 93.50 99 TRP A CA 1
ATOM 771 C C . TRP A 1 99 ? 4.133 1.316 6.516 1.00 93.50 99 TRP A C 1
ATOM 773 O O . TRP A 1 99 ? 4.237 2.278 5.753 1.00 93.50 99 TRP A O 1
ATOM 783 N N . ARG A 1 100 ? 5.073 0.392 6.685 1.00 94.06 100 ARG A N 1
ATOM 784 C CA . ARG A 1 100 ? 6.194 0.218 5.775 1.00 94.06 100 ARG A CA 1
ATOM 785 C C . ARG A 1 100 ? 5.923 -1.042 4.964 1.00 94.06 100 ARG A C 1
ATOM 787 O O . ARG A 1 100 ? 5.747 -2.107 5.548 1.00 94.06 100 ARG A O 1
ATOM 794 N N . GLY A 1 101 ? 5.830 -0.887 3.652 1.00 93.56 101 GLY A N 1
ATOM 795 C CA . GLY A 1 101 ? 5.753 -1.977 2.696 1.00 93.56 101 GLY A CA 1
ATOM 796 C C . GLY A 1 101 ? 7.092 -2.191 2.003 1.00 93.56 101 GLY A C 1
ATOM 797 O O . GLY A 1 101 ? 7.869 -1.246 1.844 1.00 93.56 101 GLY A O 1
ATOM 798 N N . GLN A 1 102 ? 7.359 -3.423 1.593 1.00 95.38 102 GLN A N 1
ATOM 799 C CA . GLN A 1 102 ? 8.577 -3.793 0.883 1.00 95.38 102 GLN A CA 1
ATOM 800 C C . GLN A 1 102 ? 8.261 -4.107 -0.572 1.00 95.38 102 GLN A C 1
ATOM 802 O O . GLN A 1 102 ? 7.282 -4.798 -0.848 1.00 95.38 102 GLN A O 1
ATOM 807 N N . PHE A 1 103 ? 9.072 -3.592 -1.496 1.00 94.31 103 PHE A N 1
ATOM 808 C CA . PHE A 1 103 ? 8.920 -3.945 -2.901 1.00 94.31 103 PHE A CA 1
ATOM 809 C C . PHE A 1 103 ? 9.318 -5.406 -3.121 1.00 94.31 103 PHE A C 1
ATOM 811 O O . PHE A 1 103 ? 10.417 -5.813 -2.748 1.00 94.31 103 PHE A O 1
ATOM 818 N N . THR A 1 104 ? 8.408 -6.188 -3.698 1.00 94.50 104 THR A N 1
ATOM 819 C CA . THR A 1 104 ? 8.645 -7.580 -4.114 1.00 94.50 104 THR A CA 1
ATOM 820 C C . THR A 1 104 ? 8.798 -7.712 -5.627 1.00 94.50 104 THR A C 1
ATOM 822 O O . THR A 1 104 ? 9.340 -8.701 -6.111 1.00 94.50 104 THR A O 1
ATOM 825 N N . GLU A 1 105 ? 8.387 -6.686 -6.372 1.00 94.38 105 GLU A N 1
ATOM 826 C CA . GLU A 1 105 ? 8.593 -6.537 -7.811 1.00 94.38 105 GLU A CA 1
ATOM 827 C C . GLU A 1 105 ? 8.822 -5.051 -8.117 1.00 94.38 105 GLU A C 1
ATOM 829 O O . GLU A 1 105 ? 8.084 -4.196 -7.614 1.00 94.38 105 GLU A O 1
ATOM 834 N N . GLY A 1 106 ? 9.831 -4.737 -8.932 1.00 91.69 106 GLY A N 1
ATOM 835 C CA . GLY A 1 106 ? 10.229 -3.355 -9.218 1.00 91.69 106 GLY A CA 1
ATOM 836 C C . GLY A 1 106 ? 10.774 -2.612 -7.992 1.00 91.69 106 GLY A C 1
ATOM 837 O O . GLY A 1 106 ? 11.180 -3.214 -6.997 1.00 91.69 106 GLY A O 1
ATOM 838 N N . SER A 1 107 ? 10.793 -1.286 -8.073 1.00 92.12 107 SER A N 1
ATOM 839 C CA . SER A 1 107 ? 11.27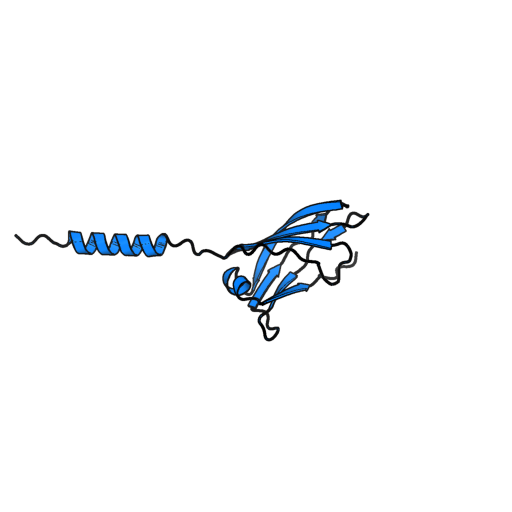6 -0.388 -7.026 1.00 92.12 107 SER A CA 1
ATOM 840 C C . SER A 1 107 ? 10.393 0.860 -6.923 1.00 92.12 107 SER A C 1
ATO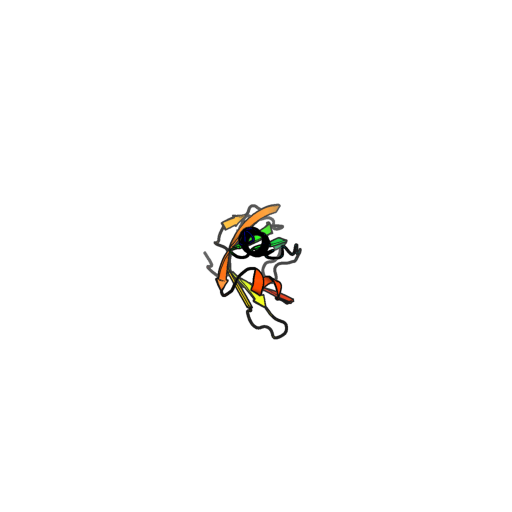M 842 O O . SER A 1 107 ? 9.420 1.043 -7.668 1.00 92.12 107 SER A O 1
ATOM 844 N N . GLY A 1 108 ? 10.755 1.773 -6.018 1.00 88.94 108 GLY A N 1
ATOM 845 C CA . GLY A 1 108 ? 10.133 3.096 -5.969 1.00 88.94 108 GLY A CA 1
ATOM 846 C C . GLY A 1 108 ? 10.257 3.893 -7.272 1.00 88.94 108 GLY A C 1
ATOM 847 O O . GLY A 1 108 ? 9.409 4.744 -7.543 1.00 88.94 108 GLY A O 1
ATOM 848 N N . GLU A 1 109 ? 11.270 3.623 -8.100 1.00 89.81 109 GLU A N 1
ATOM 849 C CA . GLU A 1 109 ? 11.423 4.294 -9.392 1.00 89.81 109 GLU A CA 1
ATOM 850 C C . GLU A 1 109 ? 10.357 3.844 -10.394 1.00 89.81 109 GLU A C 1
ATOM 852 O O . GLU A 1 109 ? 9.687 4.680 -11.001 1.00 89.81 109 GLU A O 1
ATOM 857 N N . GLU A 1 110 ? 10.132 2.541 -10.552 1.00 91.00 110 GLU A N 1
ATOM 858 C CA . GLU A 1 110 ? 9.075 2.021 -11.419 1.00 91.00 110 GLU A CA 1
ATOM 859 C C . GLU A 1 110 ? 7.692 2.397 -10.886 1.00 91.00 110 GLU A C 1
ATOM 861 O O . GLU A 1 110 ? 6.827 2.816 -11.657 1.00 91.00 110 GLU A O 1
ATOM 866 N N . ALA A 1 111 ? 7.509 2.356 -9.563 1.00 90.69 111 ALA A N 1
ATOM 867 C CA . ALA A 1 111 ? 6.296 2.822 -8.902 1.00 90.69 111 ALA A CA 1
ATOM 868 C C . ALA A 1 111 ? 5.965 4.287 -9.243 1.00 90.69 111 ALA A C 1
ATOM 870 O O . ALA A 1 111 ? 4.794 4.632 -9.407 1.00 90.69 111 ALA A O 1
ATOM 871 N N . SER A 1 112 ? 6.981 5.143 -9.416 1.00 87.81 112 SER A N 1
ATOM 872 C CA . SER A 1 112 ? 6.790 6.553 -9.783 1.00 87.81 112 SER A CA 1
ATOM 873 C C . SER A 1 112 ? 6.171 6.762 -11.167 1.00 87.81 112 SER A C 1
ATOM 875 O O . SER A 1 112 ? 5.542 7.793 -11.407 1.00 87.81 112 SER A O 1
ATOM 877 N N . LYS A 1 113 ? 6.308 5.772 -12.057 1.00 89.44 113 LYS A N 1
ATOM 878 C CA . LYS A 1 113 ? 5.795 5.792 -13.435 1.00 89.44 113 LYS A CA 1
ATOM 879 C C . LYS A 1 113 ? 4.336 5.322 -13.512 1.00 89.44 113 LYS A C 1
ATOM 881 O O . LYS A 1 113 ? 3.725 5.381 -14.579 1.00 89.44 113 LYS A O 1
ATOM 886 N N . ALA A 1 114 ? 3.769 4.850 -12.400 1.00 90.88 114 ALA A N 1
ATOM 887 C CA . ALA A 1 114 ? 2.402 4.360 -12.351 1.00 90.88 114 ALA A CA 1
ATOM 888 C C . ALA A 1 114 ? 1.373 5.491 -12.434 1.00 90.88 114 ALA A C 1
ATOM 890 O O . ALA A 1 114 ? 1.512 6.558 -11.834 1.00 90.88 114 ALA A O 1
ATOM 891 N N . VAL A 1 115 ? 0.286 5.212 -13.148 1.00 90.31 115 VAL A N 1
ATOM 892 C CA . VAL A 1 115 ? -0.866 6.117 -13.275 1.00 90.31 115 VAL A CA 1
ATOM 893 C C . VAL A 1 115 ? -2.037 5.682 -12.404 1.00 90.31 115 VAL A C 1
ATOM 895 O O . VAL A 1 115 ? -2.868 6.514 -12.044 1.00 90.31 115 VAL A O 1
ATOM 898 N N . ARG A 1 116 ? -2.098 4.398 -12.032 1.00 89.50 116 ARG A N 1
ATOM 899 C CA . ARG A 1 116 ? -3.140 3.847 -11.166 1.00 89.50 116 ARG A CA 1
ATOM 900 C C . ARG A 1 116 ? -2.522 3.019 -10.046 1.00 89.50 116 ARG A C 1
ATOM 902 O O . ARG A 1 116 ? -1.544 2.307 -10.250 1.00 89.50 116 ARG A O 1
ATOM 909 N N . LEU A 1 117 ? -3.126 3.116 -8.868 1.00 90.56 117 LEU A N 1
ATOM 910 C CA . LEU A 1 117 ? -2.793 2.316 -7.696 1.00 90.56 117 LEU A CA 1
ATOM 911 C C . LEU A 1 117 ? -3.949 1.361 -7.413 1.00 90.56 117 LEU A C 1
ATOM 913 O O . LEU A 1 117 ? -5.110 1.760 -7.519 1.00 90.56 117 LEU A O 1
ATOM 917 N N . MET A 1 118 ? -3.640 0.119 -7.056 1.00 90.75 118 MET A N 1
ATOM 918 C CA . MET A 1 118 ? -4.643 -0.878 -6.694 1.00 90.75 118 MET A CA 1
ATOM 919 C C . MET A 1 118 ? -4.216 -1.624 -5.439 1.00 90.75 118 MET A C 1
ATOM 921 O O . MET A 1 118 ? -3.087 -2.096 -5.340 1.00 90.75 118 MET A O 1
ATOM 925 N N . TRP A 1 119 ? -5.140 -1.748 -4.490 1.00 90.69 119 TRP A N 1
ATOM 926 C CA . TRP A 1 119 ? -4.920 -2.527 -3.281 1.00 90.69 119 TRP A CA 1
ATOM 927 C C . TRP A 1 119 ? -5.478 -3.931 -3.456 1.00 90.69 119 TRP A C 1
ATOM 929 O O . TRP A 1 119 ? -6.663 -4.102 -3.734 1.00 90.69 119 TRP A O 1
ATOM 939 N N . VAL A 1 120 ? -4.630 -4.931 -3.253 1.00 89.94 120 VAL A N 1
ATOM 940 C CA . VAL A 1 120 ? -5.023 -6.334 -3.183 1.00 89.94 120 VAL A CA 1
ATOM 941 C C . VAL A 1 120 ? -4.977 -6.747 -1.724 1.00 89.94 120 VAL A C 1
ATOM 943 O O . VAL A 1 120 ? -3.935 -6.677 -1.073 1.00 89.94 120 VAL A O 1
ATOM 946 N N . PHE A 1 121 ? -6.123 -7.141 -1.186 1.00 84.75 121 PHE A N 1
ATOM 947 C CA . PHE A 1 121 ? -6.202 -7.664 0.168 1.00 84.75 121 PHE A CA 1
ATOM 948 C C . PHE A 1 121 ? -6.016 -9.165 0.114 1.00 84.75 121 PHE A C 1
ATOM 950 O O . PHE A 1 121 ? -6.777 -9.851 -0.563 1.00 84.75 121 PHE A O 1
ATOM 957 N N . ASP A 1 122 ? -5.029 -9.660 0.852 1.00 69.38 122 ASP A N 1
ATOM 958 C CA . ASP A 1 122 ? -4.938 -11.087 1.121 1.00 69.38 122 ASP A CA 1
ATOM 959 C C . ASP A 1 122 ? -6.137 -11.420 2.023 1.00 69.38 122 ASP A C 1
ATOM 961 O O . ASP A 1 122 ? -6.199 -10.979 3.177 1.00 69.38 122 ASP A O 1
ATOM 965 N N . MET A 1 123 ? -7.157 -12.078 1.465 1.00 52.50 123 MET A N 1
ATOM 966 C CA . MET A 1 123 ? -8.302 -12.575 2.227 1.00 52.50 123 MET A CA 1
ATOM 967 C C . MET A 1 123 ? -7.825 -13.763 3.055 1.00 52.50 123 MET A C 1
ATOM 969 O O . MET A 1 123 ? -7.973 -14.917 2.669 1.00 52.50 123 MET A O 1
ATOM 973 N N . ARG A 1 124 ? -7.183 -13.477 4.184 1.00 48.38 124 ARG A N 1
ATOM 974 C CA . ARG A 1 124 ? -7.108 -14.434 5.282 1.00 48.38 124 ARG A CA 1
ATOM 975 C C . ARG A 1 124 ? -8.205 -14.026 6.242 1.00 48.38 124 ARG A C 1
ATOM 977 O O . ARG A 1 124 ? -7.995 -13.183 7.112 1.00 48.38 124 ARG A O 1
ATOM 984 N N . ASP A 1 125 ? -9.400 -14.520 5.939 1.00 35.69 125 ASP A N 1
ATOM 985 C CA . ASP A 1 125 ? -10.484 -14.583 6.905 1.00 35.69 125 ASP A CA 1
ATOM 986 C C . ASP A 1 125 ? -9.967 -15.409 8.093 1.00 35.69 125 ASP A C 1
ATOM 988 O O . ASP A 1 125 ? -9.621 -16.580 7.936 1.00 35.69 125 ASP A O 1
ATOM 992 N N . GLU A 1 126 ? -9.836 -14.764 9.250 1.00 36.50 126 GLU A N 1
ATOM 993 C CA . GLU A 1 126 ? -9.928 -15.432 10.552 1.00 36.50 126 GLU A CA 1
ATOM 994 C C . GLU A 1 126 ? -11.324 -15.169 11.113 1.00 36.50 126 GLU A C 1
ATOM 996 O O . GLU A 1 126 ? -11.755 -13.988 11.074 1.00 36.50 126 GLU A O 1
#

Radius of gyration: 21.04 Å; chains: 1; bounding box: 75×37×36 Å

Sequence (126 aa):
MRREPVKAAVFACLVAMFFLAAPLAAGAVVREGRIEGRPGFSFRTLVYKWDHLSVDIVNGTRNNATFGGTMLFLDRYGRTVARAELLPGKIKRKSTKRWRGQFTEGSGEEASKAVRLMWVFDMRDE

pLDDT: mean 79.92, std 18.27, range [35.69, 95.94]

Foldseek 3Di:
DDDDPPVVVVVVVVVVVVVVPPPPCLDFDFDWFDAPPDPQKIWGGWGFDFWKIKTKIFRQDPAKDWDWFKKFFAAPVRDGQWIWGWDIDIDGHGDIDMTITGIPHGGSNSSVNGPDMHGDDPPPDD